Protein AF-A0AB35M3M0-F1 (afdb_monomer_lite)

Sequence (32 aa):
YMGKLIEYGDTDTLFTNPAQKQTEDYITGRYG

Organism: NCBI:txid202956

Structure (mmCIF, N/CA/C/O backbone):
data_AF-A0AB35M3M0-F1
#
_entry.id   AF-A0AB35M3M0-F1
#
loop_
_atom_site.group_PDB
_atom_site.id
_atom_site.type_symbol
_atom_site.label_atom_id
_atom_site.label_alt_id
_atom_site.label_comp_id
_atom_site.label_asym_id
_atom_site.label_entity_id
_atom_site.label_seq_id
_atom_site.pdbx_PDB_ins_code
_atom_site.Cartn_x
_atom_site.Cartn_y
_atom_site.Cartn_z
_atom_site.occupancy
_atom_site.B_iso_or_equiv
_atom_site.auth_seq_id
_atom_site.auth_comp_id
_atom_site.auth_asym_id
_atom_site.auth_atom_id
_atom_site.pdbx_PDB_model_num
ATOM 1 N N . TYR A 1 1 ? 17.114 15.187 1.234 1.00 55.72 1 TYR A N 1
ATOM 2 C CA . TYR A 1 1 ? 16.411 14.020 1.795 1.00 55.72 1 TYR A CA 1
ATOM 3 C C . TYR A 1 1 ? 16.029 13.099 0.652 1.00 55.72 1 TYR A C 1
ATOM 5 O O . TYR A 1 1 ? 15.141 13.444 -0.114 1.00 55.72 1 TYR A O 1
ATOM 13 N N . MET A 1 2 ? 16.759 12.002 0.453 1.00 73.81 2 MET A N 1
ATOM 14 C CA . MET A 1 2 ? 16.408 11.008 -0.565 1.00 73.81 2 MET A CA 1
ATOM 15 C C . MET A 1 2 ? 15.375 10.056 0.041 1.00 73.81 2 MET A C 1
ATOM 17 O O . MET A 1 2 ? 15.691 9.339 0.987 1.00 73.81 2 MET A O 1
ATOM 21 N N . GLY A 1 3 ? 14.137 10.101 -0.453 1.00 85.56 3 GLY A N 1
ATOM 22 C CA . GLY A 1 3 ? 13.120 9.113 -0.099 1.00 85.56 3 GLY A CA 1
ATOM 23 C C . GLY A 1 3 ? 13.540 7.724 -0.580 1.00 85.56 3 GLY A C 1
ATOM 24 O O . GLY A 1 3 ? 14.172 7.593 -1.629 1.00 85.56 3 GLY A O 1
ATOM 25 N N . LYS A 1 4 ? 13.211 6.690 0.194 1.00 81.50 4 LYS A N 1
ATOM 26 C CA . LYS A 1 4 ? 13.432 5.294 -0.191 1.00 81.50 4 LYS A CA 1
ATOM 27 C C . LYS A 1 4 ? 12.120 4.719 -0.715 1.00 81.50 4 LYS A C 1
ATOM 29 O O . LYS A 1 4 ? 11.091 4.874 -0.066 1.00 81.50 4 LYS A O 1
ATOM 34 N N . LEU A 1 5 ? 12.168 4.040 -1.861 1.00 87.06 5 LEU A N 1
ATOM 35 C CA . LEU A 1 5 ? 11.047 3.232 -2.333 1.00 87.06 5 LEU A CA 1
ATOM 36 C C . LEU A 1 5 ? 10.881 2.036 -1.387 1.00 87.06 5 LEU A C 1
ATOM 38 O O . LEU A 1 5 ? 11.804 1.232 -1.244 1.00 87.06 5 LEU A O 1
ATOM 42 N N . ILE A 1 6 ? 9.739 1.967 -0.706 1.00 86.50 6 ILE A N 1
ATOM 43 C CA . ILE A 1 6 ? 9.440 0.914 0.272 1.00 86.50 6 ILE A CA 1
ATO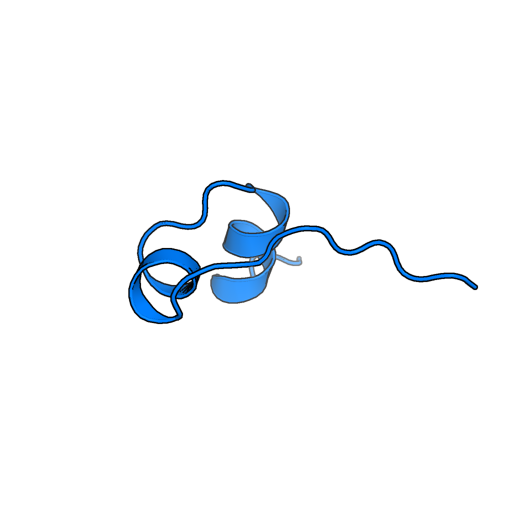M 44 C C . ILE A 1 6 ? 8.817 -0.306 -0.412 1.00 86.50 6 ILE A C 1
ATOM 46 O O . ILE A 1 6 ? 9.242 -1.426 -0.144 1.00 86.50 6 ILE A O 1
ATOM 50 N N . GLU A 1 7 ? 7.870 -0.098 -1.327 1.00 87.69 7 GLU A N 1
ATOM 51 C CA . GLU A 1 7 ? 7.164 -1.174 -2.026 1.00 87.69 7 GLU A CA 1
ATOM 52 C C . GLU A 1 7 ? 6.633 -0.686 -3.384 1.00 87.69 7 GLU A C 1
ATOM 54 O O . GLU A 1 7 ? 6.274 0.484 -3.524 1.00 87.69 7 GLU A O 1
ATOM 59 N N . TYR A 1 8 ? 6.617 -1.568 -4.389 1.00 88.75 8 TYR A N 1
ATOM 60 C CA . TYR A 1 8 ? 5.989 -1.340 -5.695 1.00 88.75 8 TYR A CA 1
ATOM 61 C C . TYR A 1 8 ? 5.412 -2.662 -6.225 1.00 88.75 8 TYR A C 1
ATOM 63 O O . TYR A 1 8 ? 5.994 -3.721 -5.992 1.00 88.75 8 TYR A O 1
ATOM 71 N N . GLY A 1 9 ? 4.287 -2.609 -6.937 1.00 88.81 9 GLY A N 1
ATOM 72 C CA . GLY A 1 9 ? 3.612 -3.791 -7.475 1.00 88.81 9 GLY A CA 1
ATOM 73 C C . GLY A 1 9 ? 2.215 -3.468 -8.001 1.00 88.81 9 GLY A C 1
ATOM 74 O O . GLY A 1 9 ? 1.864 -2.294 -8.146 1.00 88.81 9 GLY A O 1
ATOM 75 N N . ASP A 1 10 ? 1.428 -4.508 -8.275 1.00 92.88 10 ASP A N 1
ATOM 76 C CA . ASP A 1 10 ? 0.040 -4.369 -8.717 1.00 92.88 10 ASP A CA 1
ATOM 77 C C . ASP A 1 10 ? -0.814 -3.670 -7.659 1.00 92.88 10 ASP A C 1
ATOM 79 O O . ASP A 1 10 ? -0.723 -3.973 -6.467 1.00 92.88 10 ASP A O 1
ATOM 83 N N . THR A 1 11 ? -1.672 -2.751 -8.106 1.00 88.00 11 THR A N 1
ATOM 84 C CA . THR A 1 11 ? -2.535 -1.944 -7.236 1.00 88.00 11 THR A CA 1
ATOM 85 C C . THR A 1 11 ? -3.394 -2.818 -6.328 1.00 88.00 11 THR A C 1
ATOM 87 O O . THR A 1 11 ? -3.408 -2.600 -5.120 1.00 88.00 11 THR A O 1
ATOM 90 N N . ASP A 1 12 ? -4.043 -3.845 -6.877 1.00 90.31 12 ASP A N 1
ATOM 91 C CA . ASP A 1 12 ? -4.917 -4.720 -6.093 1.00 90.31 12 ASP A CA 1
ATOM 92 C C . ASP A 1 12 ? -4.151 -5.402 -4.9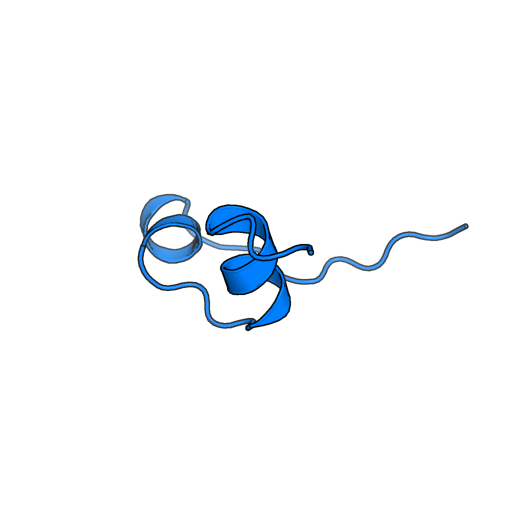59 1.00 90.31 12 ASP A C 1
ATOM 94 O O . ASP A 1 12 ? -4.578 -5.347 -3.808 1.00 90.31 12 ASP A O 1
ATOM 98 N N . THR A 1 13 ? -2.979 -5.969 -5.242 1.00 88.69 13 THR A N 1
ATOM 99 C CA . THR A 1 13 ? -2.134 -6.601 -4.220 1.00 88.69 13 THR A CA 1
ATOM 100 C C . THR A 1 13 ? -1.667 -5.583 -3.186 1.00 88.69 13 THR A C 1
ATOM 102 O O . THR A 1 13 ? -1.761 -5.837 -1.991 1.00 88.69 13 THR A O 1
ATOM 105 N N . LEU A 1 14 ? -1.223 -4.406 -3.628 1.00 89.38 14 LEU A N 1
ATOM 106 C CA . LEU A 1 14 ? -0.668 -3.381 -2.749 1.00 89.38 14 LEU A CA 1
ATOM 107 C C . LEU A 1 14 ? -1.705 -2.843 -1.751 1.00 89.38 14 LEU A C 1
ATOM 109 O O . LEU A 1 14 ? -1.347 -2.560 -0.613 1.00 89.38 14 LEU A O 1
ATOM 113 N N . PHE A 1 15 ? -2.980 -2.747 -2.144 1.00 86.62 15 PHE A N 1
ATOM 114 C CA . PHE A 1 15 ? -4.057 -2.239 -1.283 1.00 86.62 15 PHE A CA 1
ATOM 115 C C . PHE A 1 15 ? -4.857 -3.317 -0.537 1.00 86.62 15 PHE A C 1
ATOM 117 O O . PHE A 1 15 ? -5.566 -2.981 0.410 1.00 86.62 15 PHE A O 1
ATOM 124 N N . THR A 1 16 ? -4.756 -4.592 -0.926 1.00 88.25 16 THR A N 1
ATOM 125 C CA . THR A 1 16 ? -5.493 -5.693 -0.272 1.00 88.25 16 THR A CA 1
ATOM 126 C C . THR A 1 16 ? -4.605 -6.618 0.555 1.00 88.25 16 THR A C 1
ATOM 128 O O . THR A 1 16 ? -5.068 -7.159 1.557 1.00 88.25 16 THR A O 1
ATOM 131 N N . ASN A 1 17 ? -3.343 -6.799 0.160 1.00 88.75 17 ASN A N 1
ATOM 132 C CA . ASN A 1 17 ? -2.379 -7.667 0.831 1.00 88.75 17 ASN A CA 1
ATOM 133 C C . ASN A 1 17 ? -0.933 -7.167 0.611 1.00 88.75 17 ASN A C 1
ATOM 135 O O . ASN A 1 17 ? -0.151 -7.831 -0.082 1.00 88.75 17 ASN A O 1
ATOM 139 N N . PRO A 1 18 ? -0.575 -5.985 1.148 1.00 87.62 18 PRO A N 1
ATOM 140 C CA . PRO A 1 18 ? 0.781 -5.458 1.036 1.00 87.62 18 PRO A CA 1
ATOM 141 C C . PRO A 1 18 ? 1.796 -6.402 1.692 1.00 87.62 18 PRO A C 1
ATOM 143 O O . PRO A 1 18 ? 1.546 -6.966 2.757 1.00 87.62 18 PRO A O 1
ATOM 146 N N . ALA A 1 19 ? 2.974 -6.551 1.089 1.00 88.69 19 ALA A N 1
ATOM 147 C CA . ALA A 1 19 ? 4.039 -7.388 1.635 1.00 88.69 19 ALA A CA 1
ATOM 148 C C . ALA A 1 19 ? 4.858 -6.659 2.711 1.00 88.69 19 ALA A C 1
ATOM 150 O O . ALA A 1 19 ? 5.502 -7.307 3.542 1.00 88.69 19 ALA A O 1
ATOM 151 N N . GLN A 1 20 ? 4.867 -5.320 2.710 1.00 90.06 20 GLN A N 1
ATOM 152 C CA . GLN A 1 20 ? 5.545 -4.528 3.732 1.00 90.06 20 GLN A CA 1
ATOM 153 C C . GLN A 1 20 ? 4.563 -4.005 4.776 1.00 90.06 20 GLN A C 1
ATOM 155 O O . GLN A 1 20 ? 3.631 -3.262 4.478 1.00 90.06 20 GLN A O 1
ATOM 160 N N . LYS A 1 21 ? 4.876 -4.269 6.047 1.00 87.44 21 LYS A N 1
ATOM 161 C CA . LYS A 1 21 ? 4.121 -3.740 7.191 1.00 87.44 21 LYS A CA 1
ATOM 162 C C . LYS A 1 21 ? 4.031 -2.207 7.198 1.00 87.44 21 LYS A C 1
ATOM 164 O O . LYS A 1 21 ? 3.017 -1.656 7.589 1.00 87.44 21 LYS A O 1
ATOM 169 N N . GLN A 1 22 ? 5.066 -1.512 6.715 1.00 87.25 22 GLN A N 1
ATOM 170 C CA . GLN A 1 22 ? 5.040 -0.049 6.573 1.00 87.25 22 GLN A CA 1
ATOM 171 C C . GLN A 1 22 ? 3.950 0.422 5.598 1.00 87.25 22 GLN A C 1
ATOM 173 O O . GLN A 1 22 ? 3.336 1.457 5.837 1.00 87.25 22 GLN A O 1
ATOM 178 N N . THR A 1 23 ? 3.706 -0.334 4.524 1.00 86.69 23 THR A N 1
ATOM 179 C CA . THR A 1 23 ? 2.635 -0.076 3.554 1.00 86.69 23 THR A CA 1
ATOM 180 C C . THR A 1 23 ? 1.271 -0.392 4.169 1.00 86.69 23 THR A C 1
ATOM 182 O O . THR A 1 23 ? 0.342 0.397 4.027 1.00 86.69 23 THR A O 1
ATOM 185 N N . GLU A 1 24 ?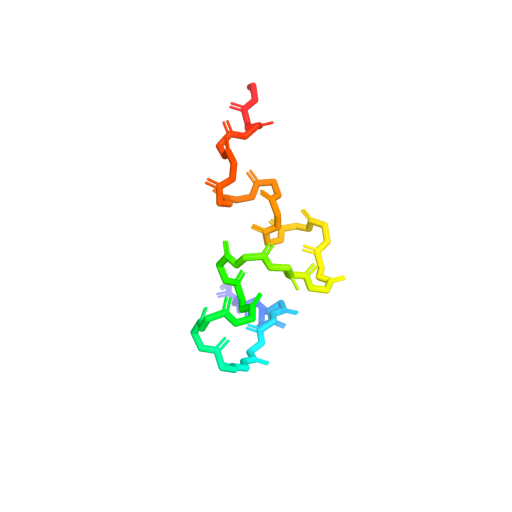 1.156 -1.492 4.921 1.00 87.56 24 GLU A N 1
ATOM 186 C CA . GLU A 1 24 ? -0.066 -1.853 5.656 1.00 87.56 24 GLU A CA 1
ATOM 187 C C . GLU A 1 24 ? -0.452 -0.788 6.692 1.00 87.56 24 GLU A C 1
ATOM 189 O O . GLU A 1 24 ? -1.588 -0.315 6.711 1.00 87.56 24 GLU A O 1
ATOM 194 N N . ASP A 1 25 ? 0.500 -0.358 7.521 1.00 89.06 25 ASP A N 1
ATOM 195 C CA . ASP A 1 25 ? 0.299 0.695 8.520 1.00 89.06 25 ASP A CA 1
ATOM 196 C C . ASP A 1 25 ? -0.089 2.024 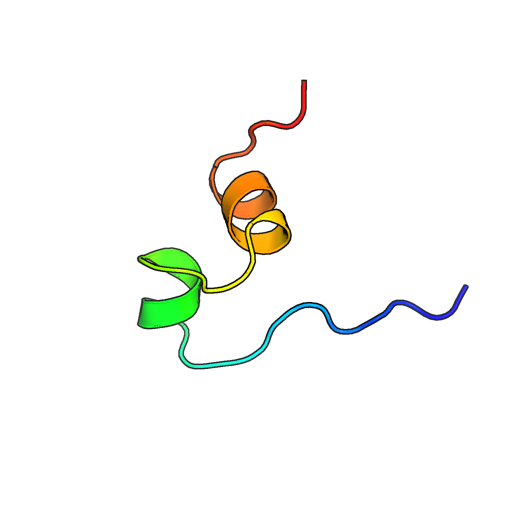7.840 1.00 89.06 25 ASP A C 1
ATOM 198 O O . ASP A 1 25 ? -0.924 2.766 8.366 1.00 89.06 25 ASP A O 1
ATOM 202 N N . 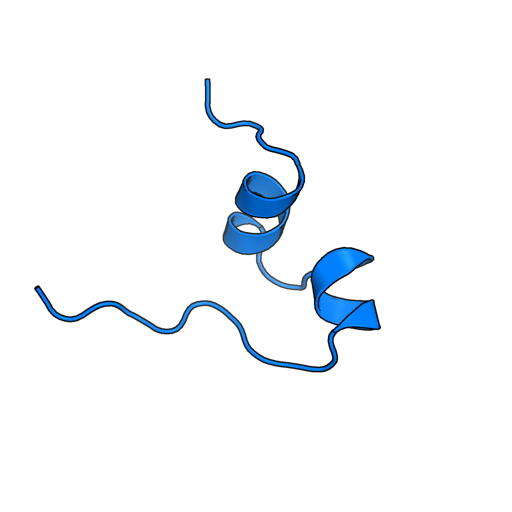TYR A 1 26 ? 0.444 2.286 6.635 1.00 87.06 26 TYR A N 1
ATOM 203 C CA . TYR A 1 26 ? 0.094 3.454 5.823 1.00 87.06 26 TYR A CA 1
ATOM 204 C C . TYR A 1 26 ? -1.339 3.417 5.302 1.00 87.06 26 TYR A C 1
ATOM 206 O O . TYR A 1 26 ? -2.071 4.397 5.432 1.00 87.06 26 TYR A O 1
ATOM 214 N N . ILE A 1 27 ? -1.754 2.281 4.744 1.00 84.94 27 ILE A N 1
ATOM 215 C CA . ILE A 1 27 ? -3.095 2.084 4.180 1.00 84.94 27 ILE A CA 1
ATOM 216 C C . ILE A 1 27 ? -4.153 2.062 5.283 1.00 84.94 27 ILE A C 1
ATOM 218 O O . ILE A 1 27 ? -5.223 2.648 5.135 1.00 84.94 27 ILE A O 1
ATOM 222 N N . THR A 1 28 ? -3.860 1.394 6.399 1.00 87.19 28 THR A N 1
ATOM 223 C CA . THR A 1 28 ? -4.793 1.261 7.527 1.00 87.19 28 THR A CA 1
ATOM 224 C C . THR A 1 28 ? -4.855 2.510 8.401 1.00 87.19 28 THR A C 1
ATOM 226 O O . THR A 1 28 ? -5.738 2.611 9.253 1.00 87.19 28 THR A O 1
ATOM 229 N N . GLY A 1 29 ? -3.939 3.466 8.208 1.00 83.25 29 GLY A N 1
ATOM 230 C CA . GLY A 1 29 ? -3.909 4.711 8.967 1.00 83.25 29 GLY A CA 1
ATOM 231 C C . GLY A 1 29 ? -3.629 4.503 10.455 1.00 83.25 29 GLY A C 1
ATOM 232 O O . GLY A 1 29 ? -4.034 5.328 11.270 1.00 83.25 29 GLY A O 1
ATOM 233 N N . ARG A 1 30 ? -2.933 3.421 10.834 1.00 77.56 30 ARG A N 1
ATOM 234 C CA . ARG A 1 30 ? -2.541 3.117 12.227 1.00 77.56 30 ARG A CA 1
ATOM 235 C C .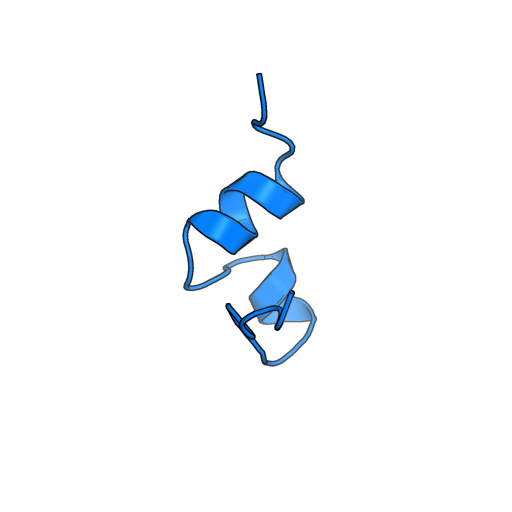 ARG A 1 30 ? -1.372 3.969 12.735 1.00 77.56 30 ARG A C 1
ATOM 237 O O . ARG A 1 30 ? -0.594 3.536 13.583 1.00 77.56 30 ARG A O 1
ATOM 244 N N . TYR A 1 31 ? -1.262 5.199 12.255 1.00 63.62 31 TYR A N 1
ATOM 245 C CA . TYR A 1 31 ? -0.389 6.194 12.857 1.00 63.62 31 TYR A CA 1
ATOM 246 C C . TYR A 1 31 ? -1.170 6.879 13.976 1.00 63.62 31 TYR A C 1
ATOM 248 O O . TYR A 1 31 ? -2.030 7.720 13.719 1.00 63.62 31 TYR A O 1
ATOM 256 N N . GLY A 1 32 ? -0.923 6.432 15.207 1.00 57.69 32 GLY A N 1
ATOM 257 C CA . GLY A 1 32 ? -1.259 7.203 16.404 1.00 57.69 32 GLY A CA 1
ATOM 258 C C . GLY A 1 32 ? -0.326 8.392 16.573 1.00 57.69 32 GLY A C 1
ATOM 259 O O . GLY A 1 32 ? 0.834 8.297 16.109 1.00 57.69 32 GLY A O 1
#

pLDDT: mean 84.19, std 8.89, range [55.72, 92.88]

Foldseek 3Di:
DDDDDPDDDDPCCLQPPNPDPVSVCVNVVVPD

Secondary structure (DSSP, 8-state):
--PPP-----HHHHHHS-SSHHHHHHHHT---

Radius of gyration: 10.22 Å; chains: 1; bounding box: 22×22×25 Å